Protein AF-A0A853B8Q8-F1 (afdb_monomer_lite)

pLDDT: mean 81.69, std 12.28, range [50.69, 94.0]

Sequence (70 aa):
MLSHRHDDLVTSVSASLAGEFGDAVATSEIDRVVRAALRDLDGRVVSEAVTEMLHSLARHRLRRLVAAHD

Structure (mmCIF, N/CA/C/O backbone):
data_AF-A0A853B8Q8-F1
#
_entry.id   AF-A0A853B8Q8-F1
#
loop_
_atom_site.group_PDB
_atom_site.id
_atom_site.type_symbol
_atom_site.label_atom_id
_atom_site.label_alt_id
_atom_site.label_comp_id
_atom_site.label_asym_id
_atom_site.label_entity_id
_atom_site.label_seq_id
_atom_site.pdbx_PDB_ins_code
_atom_site.Cartn_x
_atom_site.Cartn_y
_atom_site.Cartn_z
_atom_site.occupancy
_atom_site.B_iso_or_equiv
_atom_site.auth_seq_id
_atom_site.auth_comp_id
_atom_site.auth_asym_id
_atom_site.auth_atom_id
_atom_site.pdbx_PDB_model_num
ATOM 1 N N . MET A 1 1 ? -10.819 17.830 5.658 1.00 50.69 1 MET A N 1
ATOM 2 C CA . MET A 1 1 ? -9.385 18.195 5.726 1.00 50.69 1 MET A CA 1
ATOM 3 C C . MET A 1 1 ? -8.455 16.98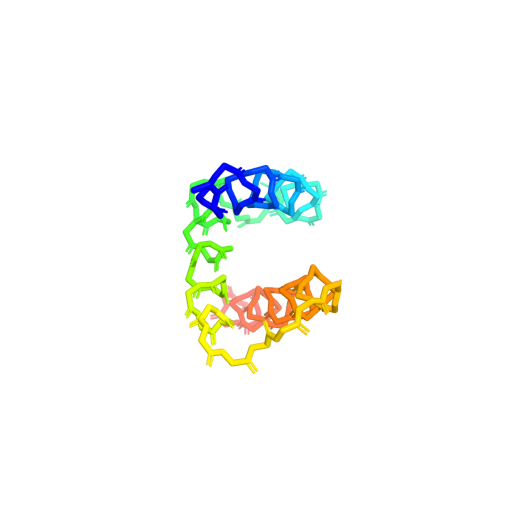4 5.924 1.00 50.69 1 MET A C 1
ATOM 5 O O . MET A 1 1 ? -7.331 17.051 5.457 1.00 50.69 1 MET A O 1
ATOM 9 N N . LEU A 1 2 ? -8.902 15.859 6.516 1.00 59.03 2 LEU A N 1
ATOM 10 C CA . LEU A 1 2 ? -8.088 14.631 6.685 1.00 59.03 2 LEU A CA 1
ATOM 11 C C . LEU A 1 2 ? -7.716 13.904 5.372 1.00 59.03 2 LEU A C 1
ATOM 13 O O . LEU A 1 2 ? -6.657 13.292 5.296 1.00 59.03 2 LEU A O 1
ATOM 17 N N . SER A 1 3 ? -8.543 14.022 4.325 1.00 63.25 3 SER A N 1
ATOM 18 C CA . SER A 1 3 ? -8.372 13.267 3.069 1.00 63.25 3 SER A CA 1
ATOM 19 C C . SER A 1 3 ? -7.077 13.578 2.308 1.00 63.25 3 SER A C 1
ATOM 21 O O . SER A 1 3 ? -6.478 12.665 1.763 1.00 63.25 3 SER A O 1
ATOM 23 N N . HIS A 1 4 ? -6.612 14.834 2.301 1.00 69.19 4 HIS A N 1
ATOM 24 C CA . HIS A 1 4 ? -5.376 15.196 1.586 1.00 69.19 4 HIS A CA 1
ATOM 25 C C . HIS A 1 4 ? -4.132 14.585 2.246 1.00 69.19 4 HIS A C 1
ATOM 27 O O . HIS A 1 4 ? -3.263 14.058 1.565 1.00 69.19 4 HIS A O 1
ATOM 33 N N . ARG A 1 5 ? -4.088 14.554 3.585 1.00 73.19 5 ARG A N 1
ATOM 34 C CA . ARG A 1 5 ? -2.977 13.945 4.333 1.00 73.19 5 ARG A CA 1
ATOM 35 C C . ARG A 1 5 ? -2.878 12.436 4.086 1.00 73.19 5 ARG A C 1
ATOM 37 O O . ARG A 1 5 ? -1.787 11.878 4.104 1.00 73.19 5 ARG A O 1
ATOM 44 N N . HIS A 1 6 ? -4.016 11.775 3.890 1.00 75.88 6 HIS A N 1
ATOM 45 C CA . HIS A 1 6 ? -4.072 10.352 3.562 1.00 75.88 6 HIS A CA 1
ATOM 46 C C . HIS A 1 6 ? -3.557 10.073 2.149 1.00 75.88 6 HIS A C 1
ATOM 48 O O . HIS A 1 6 ? -2.811 9.116 1.969 1.00 75.88 6 HIS A O 1
ATOM 54 N N . ASP A 1 7 ? -3.881 10.923 1.175 1.00 80.06 7 ASP A N 1
ATOM 55 C CA . ASP A 1 7 ? -3.363 10.782 -0.189 1.00 80.06 7 ASP A CA 1
ATOM 56 C C . ASP A 1 7 ? -1.844 11.014 -0.261 1.00 80.06 7 ASP A C 1
ATOM 58 O O . ASP A 1 7 ? -1.137 10.243 -0.917 1.00 80.06 7 ASP A O 1
ATOM 62 N N . ASP A 1 8 ? -1.315 11.989 0.486 1.00 83.19 8 ASP A N 1
ATOM 63 C CA . ASP A 1 8 ? 0.134 12.221 0.589 1.00 83.19 8 ASP A CA 1
ATOM 64 C C . ASP A 1 8 ? 0.858 11.016 1.218 1.00 83.19 8 ASP A C 1
ATOM 66 O O . ASP A 1 8 ? 1.916 10.583 0.753 1.00 83.19 8 ASP A O 1
ATOM 70 N N . LEU A 1 9 ? 0.255 10.423 2.253 1.00 81.56 9 LEU A N 1
ATOM 71 C CA . LEU A 1 9 ? 0.774 9.236 2.932 1.00 81.56 9 LEU A CA 1
ATOM 72 C C . LEU A 1 9 ? 0.762 8.002 2.018 1.00 81.56 9 LEU A C 1
ATOM 74 O O . LEU A 1 9 ? 1.759 7.284 1.946 1.00 81.56 9 LEU A O 1
ATOM 78 N N . VAL A 1 10 ? -0.335 7.774 1.289 1.00 86.00 10 VAL A N 1
ATOM 79 C CA . VAL A 1 10 ? -0.437 6.690 0.298 1.00 86.00 10 VAL A CA 1
ATOM 80 C C . VAL A 1 10 ? 0.626 6.857 -0.776 1.00 86.00 10 VAL A C 1
ATOM 82 O O . VAL A 1 10 ? 1.300 5.885 -1.107 1.00 86.00 10 VAL A O 1
ATOM 85 N N . THR A 1 11 ? 0.813 8.073 -1.286 1.00 88.31 11 THR A N 1
ATOM 86 C CA . THR A 1 11 ? 1.786 8.354 -2.348 1.00 88.31 11 THR A CA 1
ATOM 87 C C . THR A 1 11 ? 3.215 8.080 -1.877 1.00 88.31 11 THR A C 1
ATOM 89 O O . THR A 1 11 ? 3.964 7.378 -2.554 1.00 88.31 11 THR A O 1
ATOM 92 N N . SER A 1 12 ? 3.576 8.557 -0.682 1.00 88.31 12 SER A N 1
ATOM 93 C CA . SER A 1 12 ? 4.904 8.345 -0.094 1.00 88.31 12 SER A CA 1
ATOM 94 C C . SER A 1 12 ? 5.208 6.859 0.153 1.00 88.31 12 SER A C 1
ATOM 96 O O . SER A 1 12 ? 6.242 6.343 -0.279 1.00 88.31 12 SER A O 1
ATOM 98 N N . VAL A 1 13 ? 4.275 6.132 0.779 1.00 89.12 13 VAL A N 1
ATOM 99 C CA . VAL A 1 13 ? 4.455 4.702 1.087 1.00 89.12 13 VAL A CA 1
ATOM 100 C C . VAL A 1 13 ? 4.480 3.854 -0.185 1.00 89.12 13 VAL A C 1
ATOM 102 O O . VAL A 1 13 ? 5.288 2.931 -0.287 1.00 89.12 13 VAL A O 1
ATOM 105 N N . SER A 1 14 ? 3.650 4.179 -1.179 1.00 91.44 14 SER A N 1
ATOM 106 C CA . SER A 1 14 ? 3.624 3.447 -2.452 1.00 91.44 14 SER A CA 1
ATOM 107 C C . SER A 1 14 ? 4.918 3.644 -3.239 1.00 91.44 14 SER A C 1
ATOM 109 O O . SER A 1 14 ? 5.443 2.673 -3.774 1.00 91.44 14 SER A O 1
ATOM 111 N N . ALA A 1 15 ? 5.494 4.853 -3.241 1.00 91.31 15 ALA A N 1
ATOM 112 C CA . ALA A 1 15 ? 6.789 5.112 -3.871 1.00 91.31 15 ALA A CA 1
ATOM 113 C C . ALA A 1 15 ? 7.930 4.327 -3.201 1.00 91.31 15 ALA A C 1
ATOM 115 O O . ALA A 1 15 ? 8.752 3.724 -3.891 1.00 91.31 15 ALA A O 1
ATOM 116 N N . SER A 1 16 ? 7.955 4.271 -1.865 1.00 91.19 16 SER A N 1
ATOM 117 C CA . SER A 1 16 ? 8.964 3.486 -1.145 1.00 91.19 16 SER A CA 1
ATOM 118 C C . SER A 1 16 ? 8.829 1.985 -1.416 1.00 91.19 16 SER A C 1
ATOM 120 O O . SER A 1 16 ? 9.830 1.310 -1.645 1.00 91.19 16 SER A O 1
ATOM 122 N N . LEU A 1 17 ? 7.603 1.452 -1.419 1.00 91.75 17 LEU A N 1
ATOM 123 C CA . LEU A 1 17 ? 7.358 0.034 -1.697 1.00 91.75 17 LEU A CA 1
ATOM 124 C C . LEU A 1 17 ? 7.600 -0.318 -3.165 1.00 91.75 17 LEU A C 1
ATOM 126 O O . LEU A 1 17 ? 8.059 -1.418 -3.447 1.00 91.75 17 LEU A O 1
ATOM 130 N N . ALA A 1 18 ? 7.352 0.601 -4.097 1.00 92.38 18 ALA A N 1
ATOM 131 C CA . ALA A 1 18 ? 7.725 0.421 -5.496 1.00 92.38 18 ALA A CA 1
ATOM 132 C C . ALA A 1 18 ? 9.248 0.305 -5.668 1.00 92.38 18 ALA A C 1
ATOM 134 O O . ALA A 1 18 ? 9.696 -0.466 -6.509 1.00 92.38 18 ALA A O 1
ATOM 135 N N . GLY A 1 19 ? 10.045 0.991 -4.841 1.00 90.69 19 GLY A N 1
ATOM 136 C CA . GLY A 1 19 ? 11.500 0.813 -4.813 1.00 90.69 19 GLY A CA 1
ATOM 137 C C . GLY A 1 19 ? 11.965 -0.546 -4.270 1.00 90.69 19 GLY A C 1
ATOM 138 O O . GLY A 1 19 ? 13.005 -1.034 -4.694 1.00 90.69 19 GLY A O 1
ATOM 139 N N . GLU A 1 20 ? 11.215 -1.169 -3.349 1.00 89.88 20 GLU A N 1
ATOM 140 C CA . GLU A 1 20 ? 11.563 -2.480 -2.756 1.00 89.88 20 GLU A CA 1
ATOM 141 C C . GLU A 1 20 ? 10.987 -3.661 -3.559 1.00 89.88 20 GLU A C 1
ATOM 143 O O . GLU A 1 20 ? 11.601 -4.722 -3.621 1.00 89.88 20 GLU A O 1
ATOM 148 N N . PHE A 1 21 ? 9.811 -3.493 -4.171 1.00 90.56 21 PHE A N 1
ATOM 149 C CA . PHE A 1 21 ? 9.034 -4.584 -4.771 1.00 90.56 21 PHE A CA 1
ATOM 150 C C . PHE A 1 21 ? 8.701 -4.388 -6.252 1.00 90.56 21 PHE A C 1
ATOM 152 O O . PHE A 1 21 ? 8.090 -5.277 -6.839 1.00 90.56 21 PHE A O 1
ATOM 159 N N . GLY A 1 22 ? 9.074 -3.264 -6.868 1.00 87.00 22 GLY A N 1
ATOM 160 C CA . GLY A 1 22 ? 8.672 -2.921 -8.238 1.00 87.00 22 GLY A CA 1
ATOM 161 C C . GLY A 1 22 ? 9.122 -3.919 -9.307 1.00 87.00 22 GLY A C 1
ATOM 162 O O . GLY A 1 22 ? 8.456 -4.043 -10.331 1.00 87.00 22 GLY A O 1
ATOM 163 N N . ASP A 1 23 ? 10.189 -4.678 -9.046 1.00 91.31 23 ASP A N 1
ATOM 164 C CA . ASP A 1 23 ? 10.678 -5.724 -9.953 1.00 91.31 23 ASP A CA 1
ATOM 165 C C . ASP A 1 23 ? 9.807 -6.995 -9.937 1.00 91.31 23 ASP A C 1
ATOM 167 O O . ASP A 1 23 ? 9.830 -7.777 -10.885 1.00 91.31 23 ASP A O 1
ATOM 171 N N . ALA A 1 24 ? 9.032 -7.208 -8.869 1.00 90.31 24 ALA A N 1
ATOM 172 C CA . ALA A 1 24 ? 8.221 -8.410 -8.657 1.00 90.31 24 ALA A CA 1
ATOM 173 C C . ALA A 1 24 ? 6.710 -8.131 -8.638 1.00 90.31 24 ALA A C 1
ATOM 175 O O . ALA A 1 24 ? 5.905 -9.032 -8.871 1.00 90.31 24 ALA A O 1
ATOM 176 N N . VAL A 1 25 ? 6.305 -6.896 -8.335 1.00 90.88 25 VAL A N 1
ATOM 177 C CA . VAL A 1 25 ? 4.908 -6.513 -8.132 1.00 90.88 25 VAL A CA 1
ATOM 178 C C . VAL A 1 25 ? 4.617 -5.240 -8.916 1.00 90.88 25 VAL A C 1
ATOM 180 O O . VAL A 1 25 ? 5.285 -4.221 -8.753 1.00 90.88 25 VAL A O 1
ATOM 183 N N . ALA A 1 26 ? 3.572 -5.282 -9.744 1.00 90.81 26 ALA A N 1
ATOM 184 C CA . ALA A 1 26 ? 3.139 -4.121 -10.508 1.00 90.81 26 ALA A CA 1
ATOM 185 C C . ALA A 1 26 ? 2.760 -2.954 -9.580 1.00 90.81 26 ALA A C 1
ATOM 187 O O . ALA A 1 26 ? 2.071 -3.137 -8.575 1.00 90.81 26 ALA A O 1
ATOM 188 N N . THR A 1 27 ? 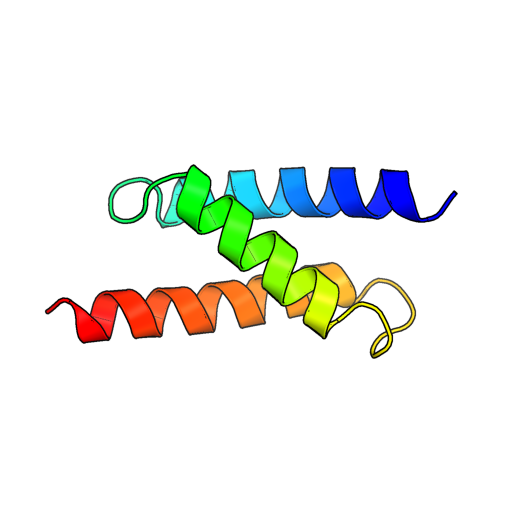3.136 -1.731 -9.957 1.00 86.50 27 THR A N 1
ATOM 189 C CA . THR A 1 27 ? 2.872 -0.517 -9.166 1.00 86.50 27 THR A CA 1
ATOM 190 C C . THR A 1 27 ? 1.386 -0.328 -8.840 1.00 86.50 27 THR A C 1
ATOM 192 O O . THR A 1 27 ? 1.048 0.110 -7.745 1.00 86.50 27 THR A O 1
ATOM 195 N N . SER A 1 28 ? 0.480 -0.723 -9.740 1.00 87.44 28 SER A N 1
ATOM 196 C CA . SER A 1 28 ? -0.972 -0.690 -9.508 1.00 87.44 28 SER A CA 1
ATOM 197 C C . SER A 1 28 ? -1.436 -1.641 -8.396 1.00 87.44 28 SER A C 1
ATOM 199 O O . SER A 1 28 ? -2.366 -1.320 -7.653 1.00 87.44 28 SER A O 1
ATOM 201 N N . GLU A 1 29 ? -0.788 -2.799 -8.257 1.00 89.81 29 GLU A N 1
ATOM 202 C CA . GLU A 1 29 ? -1.048 -3.777 -7.196 1.00 89.81 29 GLU A CA 1
ATOM 203 C C . GLU A 1 29 ? -0.520 -3.250 -5.849 1.00 89.81 29 GLU A C 1
ATOM 205 O O . GLU A 1 29 ? -1.211 -3.338 -4.833 1.00 89.81 29 GLU A O 1
ATOM 210 N N . ILE A 1 30 ? 0.657 -2.611 -5.855 1.00 89.56 30 ILE A N 1
ATOM 211 C CA . ILE A 1 30 ? 1.247 -1.940 -4.683 1.00 89.56 30 ILE A CA 1
ATOM 212 C C . ILE A 1 30 ? 0.300 -0.851 -4.163 1.00 89.56 30 ILE A C 1
ATOM 214 O O . ILE A 1 30 ? -0.087 -0.880 -2.993 1.00 89.56 30 ILE A O 1
ATOM 218 N N . ASP A 1 31 ? -0.160 0.044 -5.038 1.00 89.25 31 ASP A N 1
ATOM 219 C CA . ASP A 1 31 ? -1.118 1.107 -4.709 1.00 89.25 31 ASP A CA 1
ATOM 220 C C . ASP A 1 31 ? -2.407 0.549 -4.084 1.00 89.25 31 ASP A C 1
ATOM 222 O O . ASP A 1 31 ? -2.943 1.079 -3.101 1.00 89.25 31 ASP A O 1
ATOM 226 N N . ARG A 1 32 ? -2.915 -0.558 -4.637 1.00 91.44 32 ARG A N 1
ATOM 227 C CA . ARG A 1 32 ? -4.122 -1.227 -4.141 1.00 91.44 32 ARG A CA 1
ATOM 228 C C . ARG A 1 32 ? -3.922 -1.776 -2.729 1.00 91.44 32 ARG A C 1
ATOM 230 O O . ARG A 1 32 ? -4.810 -1.607 -1.885 1.00 91.44 32 ARG A O 1
ATOM 237 N N . VAL A 1 33 ? -2.777 -2.407 -2.465 1.00 92.62 33 VAL A N 1
ATOM 238 C CA . VAL A 1 33 ? -2.418 -2.957 -1.148 1.00 92.62 33 VAL A CA 1
ATOM 239 C C . VAL A 1 33 ? -2.245 -1.843 -0.116 1.00 92.62 33 VAL A C 1
ATOM 241 O O . VAL A 1 33 ? -2.790 -1.955 0.984 1.00 92.62 33 VAL A O 1
ATOM 244 N N . VAL A 1 34 ? -1.564 -0.750 -0.470 1.00 90.62 34 VAL A N 1
ATOM 245 C CA . VAL A 1 34 ? -1.352 0.404 0.420 1.00 90.62 34 VAL A CA 1
ATOM 246 C C . VAL A 1 34 ? -2.680 1.056 0.799 1.00 90.62 34 VAL A C 1
ATOM 248 O O . VAL A 1 34 ? -2.947 1.267 1.981 1.00 90.62 34 VAL A O 1
ATOM 251 N N . ARG A 1 35 ? -3.578 1.295 -0.164 1.00 88.81 35 ARG A N 1
ATOM 252 C CA . ARG A 1 35 ? -4.912 1.861 0.120 1.00 88.81 35 ARG A CA 1
ATOM 253 C C . ARG A 1 35 ? -5.781 0.928 0.963 1.00 88.81 35 ARG A C 1
ATOM 255 O O . ARG A 1 35 ? -6.572 1.403 1.774 1.00 88.81 35 ARG A O 1
ATOM 262 N N . ALA A 1 36 ? -5.668 -0.389 0.776 1.00 88.88 36 ALA A N 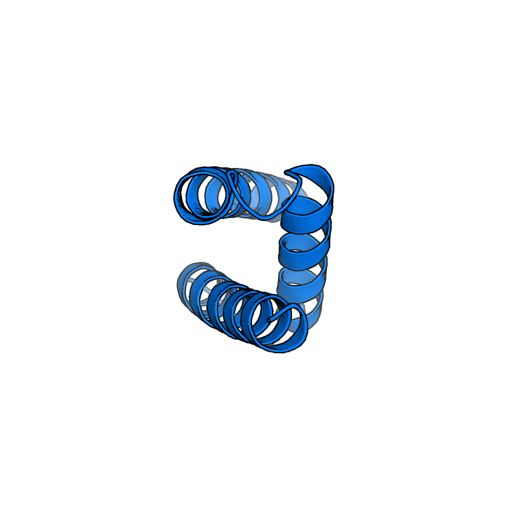1
ATOM 263 C CA . ALA A 1 36 ? -6.373 -1.360 1.612 1.00 88.88 36 ALA A CA 1
ATOM 264 C C . ALA A 1 36 ? -5.860 -1.341 3.054 1.00 88.88 36 ALA A C 1
ATOM 266 O O . ALA A 1 36 ? -6.658 -1.265 3.981 1.00 88.88 36 ALA A O 1
ATOM 267 N N . ALA A 1 37 ? -4.542 -1.330 3.239 1.00 86.81 37 ALA A N 1
ATOM 268 C CA . ALA A 1 37 ? -3.940 -1.257 4.561 1.00 86.81 37 ALA A CA 1
ATOM 269 C C . ALA A 1 37 ? -4.221 0.089 5.257 1.00 86.81 37 ALA A C 1
ATOM 271 O O . ALA A 1 37 ? -4.457 0.101 6.461 1.00 86.81 37 ALA A O 1
ATOM 272 N N . LEU A 1 38 ? -4.298 1.203 4.518 1.00 83.81 38 LEU A N 1
ATOM 273 C CA . LEU A 1 38 ? -4.727 2.480 5.087 1.00 83.81 38 LEU A CA 1
ATOM 274 C C . LEU A 1 38 ? -6.176 2.417 5.584 1.00 83.81 38 LEU A C 1
ATOM 276 O O . LEU A 1 38 ? -6.433 2.856 6.694 1.00 83.81 38 LEU A O 1
ATOM 280 N N . ARG A 1 39 ? -7.110 1.832 4.822 1.00 83.88 39 ARG A N 1
ATOM 281 C CA . ARG A 1 39 ? -8.504 1.649 5.275 1.00 83.88 39 ARG A CA 1
ATOM 282 C C . ARG A 1 39 ? -8.625 0.741 6.498 1.00 83.88 39 ARG A C 1
ATOM 284 O O . ARG A 1 39 ? -9.505 0.958 7.318 1.00 83.88 39 ARG A O 1
ATOM 291 N N . ASP A 1 40 ? -7.751 -0.255 6.625 1.00 81.19 40 ASP A N 1
ATOM 292 C CA . ASP A 1 40 ? -7.709 -1.124 7.808 1.00 81.19 40 ASP A CA 1
ATOM 293 C C . ASP A 1 40 ? -7.248 -0.359 9.070 1.00 81.19 40 ASP A C 1
ATOM 295 O O . ASP A 1 40 ? -7.590 -0.738 10.195 1.00 81.19 40 ASP A O 1
ATOM 299 N N . LEU A 1 41 ? -6.461 0.708 8.882 1.00 75.50 41 LEU A N 1
ATOM 300 C CA . LEU A 1 41 ? -5.952 1.590 9.937 1.00 75.50 41 LEU A CA 1
ATOM 301 C C . LEU A 1 41 ? -6.868 2.794 10.200 1.00 75.50 41 LEU A C 1
ATOM 303 O O . LEU A 1 41 ? -6.925 3.279 11.334 1.00 75.50 41 LEU A O 1
ATOM 307 N N . ASP A 1 42 ? -7.590 3.253 9.177 1.00 68.25 42 ASP A N 1
ATOM 308 C CA . ASP A 1 42 ? -8.563 4.338 9.248 1.00 68.25 42 ASP A CA 1
ATOM 309 C C . ASP A 1 42 ? -9.742 3.885 10.125 1.00 68.25 42 ASP A C 1
ATOM 311 O O . ASP A 1 42 ? -10.518 2.998 9.776 1.00 68.25 42 ASP A O 1
ATOM 315 N N . GLY A 1 43 ? -9.805 4.430 11.341 1.00 63.16 43 GLY A N 1
ATOM 316 C CA . GLY A 1 43 ? -10.734 4.011 12.397 1.00 63.16 43 GLY A CA 1
ATOM 317 C C . GLY A 1 43 ? -10.111 3.214 13.552 1.00 63.16 43 GLY A C 1
ATOM 318 O O . GLY A 1 43 ? -10.782 3.028 14.565 1.00 63.16 43 GLY A O 1
ATOM 319 N N . ARG A 1 44 ? -8.839 2.784 13.464 1.00 58.75 44 ARG A N 1
ATOM 320 C CA . ARG A 1 44 ? -8.133 2.088 14.563 1.00 58.75 44 ARG A CA 1
ATOM 321 C C . ARG A 1 44 ? -7.017 2.885 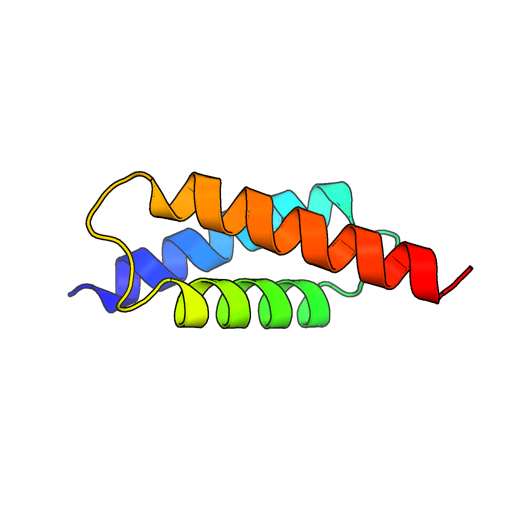15.240 1.00 58.75 44 ARG A C 1
ATOM 323 O O . ARG A 1 44 ? -6.659 2.522 16.357 1.00 58.75 44 ARG A O 1
ATOM 330 N N . VAL A 1 45 ? -6.451 3.929 14.624 1.00 52.78 45 VAL A N 1
ATOM 331 C CA . VAL A 1 45 ? -5.252 4.592 15.179 1.00 52.78 45 VAL A CA 1
ATOM 332 C C . VAL A 1 45 ? -5.292 6.116 15.033 1.00 52.78 45 VAL A C 1
ATOM 334 O O . VAL A 1 45 ? -5.355 6.663 13.935 1.00 52.78 45 VAL A O 1
ATOM 337 N N . VAL A 1 46 ? -5.213 6.796 16.179 1.00 55.56 46 VAL A N 1
ATOM 338 C CA . VAL A 1 46 ? -5.000 8.240 16.323 1.0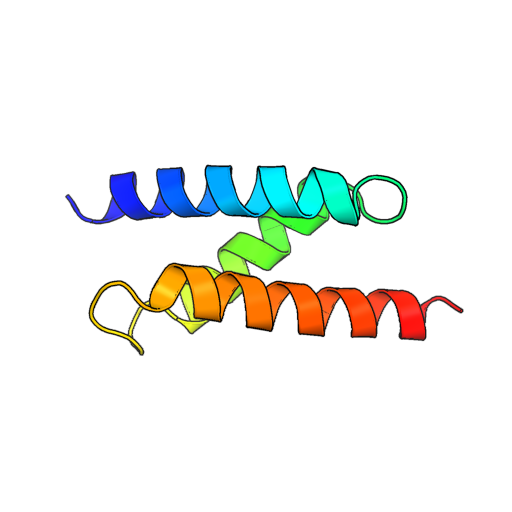0 55.56 46 VAL A CA 1
ATOM 339 C C . VAL A 1 46 ? -3.495 8.523 16.283 1.00 55.56 46 VAL A C 1
ATOM 341 O O . VAL A 1 46 ? -2.762 8.025 17.125 1.00 55.56 46 VAL A O 1
ATOM 344 N N . SER A 1 47 ? -3.086 9.382 15.346 1.00 61.25 47 SER A N 1
ATOM 345 C CA . SER A 1 47 ? -1.826 10.145 15.302 1.00 61.25 47 SER A CA 1
ATOM 346 C C . SER A 1 47 ? -0.489 9.387 15.158 1.00 61.25 47 SER A C 1
ATOM 348 O O . SER A 1 47 ? -0.146 8.493 15.919 1.00 61.25 47 SER A O 1
ATOM 350 N N . GLU A 1 48 ? 0.293 9.846 14.173 1.00 57.09 48 GLU A N 1
ATOM 351 C CA . GLU A 1 48 ? 1.741 9.664 13.928 1.00 57.09 48 GLU A CA 1
ATOM 352 C C . GLU A 1 48 ? 2.301 8.242 13.713 1.00 57.09 48 GLU A C 1
ATOM 354 O O . GLU A 1 48 ? 3.095 8.052 12.797 1.00 57.09 48 GLU A O 1
ATOM 359 N N . ALA A 1 49 ? 1.830 7.216 14.424 1.00 68.12 49 ALA A N 1
ATOM 360 C CA . ALA A 1 49 ? 2.282 5.828 14.246 1.00 68.12 49 ALA A CA 1
ATOM 361 C C . ALA A 1 49 ? 1.669 5.116 13.020 1.00 68.12 49 ALA A C 1
ATOM 363 O O . ALA A 1 49 ? 2.060 3.999 12.678 1.00 68.12 49 ALA A O 1
ATOM 364 N N . VAL A 1 50 ? 0.708 5.754 12.343 1.00 71.19 50 VAL A N 1
ATOM 365 C CA . VAL A 1 50 ? -0.026 5.175 11.205 1.00 71.19 50 VAL A CA 1
ATOM 366 C C . VAL A 1 50 ? 0.904 4.873 10.030 1.00 71.19 50 VAL A C 1
ATOM 368 O O . VAL A 1 50 ? 0.739 3.836 9.399 1.00 71.19 50 VAL A O 1
ATOM 371 N N . THR A 1 51 ? 1.906 5.717 9.763 1.00 72.56 51 THR A N 1
ATOM 372 C CA . THR A 1 51 ? 2.864 5.507 8.662 1.00 72.56 51 THR A CA 1
ATOM 373 C C . THR A 1 51 ? 3.695 4.244 8.872 1.00 72.56 51 THR A C 1
ATOM 375 O O . THR A 1 51 ? 3.757 3.390 7.991 1.00 72.56 51 THR A O 1
ATOM 378 N N . GLU A 1 52 ? 4.279 4.088 10.060 1.00 80.38 52 GLU A N 1
ATOM 379 C CA . GLU A 1 52 ? 5.109 2.929 10.407 1.00 80.38 52 GLU A CA 1
ATOM 380 C C . GLU A 1 52 ? 4.282 1.639 10.450 1.00 80.38 52 GLU A C 1
ATOM 382 O O . GLU A 1 52 ? 4.691 0.597 9.931 1.00 80.38 52 GLU A O 1
ATOM 387 N N . MET A 1 53 ? 3.070 1.706 11.010 1.00 87.06 53 MET A N 1
ATOM 388 C CA . MET A 1 53 ? 2.156 0.564 11.033 1.00 87.06 53 MET A CA 1
ATOM 389 C C . MET A 1 53 ? 1.695 0.172 9.626 1.00 87.06 53 MET A C 1
ATOM 391 O O . MET A 1 53 ? 1.641 -1.020 9.314 1.00 87.06 53 MET A O 1
ATOM 395 N N . LEU A 1 54 ? 1.408 1.152 8.765 1.00 83.62 54 LEU A N 1
ATOM 396 C CA . LEU A 1 54 ? 1.050 0.927 7.367 1.00 83.62 54 LEU A CA 1
ATOM 397 C C . LEU A 1 54 ? 2.202 0.266 6.614 1.00 83.62 54 LEU A C 1
ATOM 399 O O . LEU A 1 54 ? 1.993 -0.743 5.939 1.00 83.62 54 LEU A O 1
ATOM 403 N N . HIS A 1 55 ? 3.416 0.790 6.781 1.00 85.31 55 HIS A N 1
ATOM 404 C CA . HIS A 1 55 ? 4.605 0.238 6.152 1.00 85.31 55 HIS A CA 1
ATOM 405 C C . HIS A 1 55 ? 4.853 -1.208 6.606 1.00 85.31 55 HIS A C 1
ATOM 407 O O . HIS A 1 55 ? 5.079 -2.088 5.771 1.00 85.31 55 HIS A O 1
ATOM 413 N N . SER A 1 56 ? 4.777 -1.480 7.911 1.00 89.81 56 SER A N 1
ATOM 414 C CA . SER A 1 56 ? 4.988 -2.820 8.470 1.00 89.81 56 SER A CA 1
ATOM 415 C C . SER A 1 56 ? 3.943 -3.825 7.966 1.00 89.81 56 SER A C 1
ATOM 417 O O . SER A 1 56 ? 4.291 -4.916 7.500 1.00 89.81 56 SER A O 1
ATOM 419 N N . LEU A 1 57 ? 2.660 -3.443 7.968 1.00 88.44 57 LEU A N 1
ATOM 420 C CA . LEU A 1 57 ? 1.568 -4.307 7.519 1.00 88.44 57 LEU A CA 1
ATOM 421 C C . LEU A 1 57 ? 1.632 -4.589 6.012 1.00 88.44 57 LEU A C 1
ATOM 423 O O . LEU A 1 57 ? 1.474 -5.741 5.596 1.00 88.44 57 LEU A O 1
ATOM 427 N N . ALA A 1 58 ? 1.887 -3.564 5.195 1.00 92.06 58 ALA A N 1
ATOM 428 C CA . ALA A 1 58 ? 2.031 -3.716 3.749 1.00 92.06 58 ALA A CA 1
ATOM 429 C C . ALA A 1 58 ? 3.208 -4.640 3.409 1.00 92.06 58 ALA A C 1
ATOM 431 O O . ALA A 1 58 ? 3.050 -5.595 2.646 1.00 92.06 58 ALA A O 1
ATOM 432 N N . ARG A 1 59 ? 4.356 -4.439 4.066 1.00 91.69 59 ARG A N 1
ATOM 433 C CA . ARG A 1 59 ? 5.548 -5.274 3.886 1.00 91.69 59 ARG A CA 1
ATOM 434 C C . ARG A 1 59 ? 5.297 -6.738 4.240 1.00 91.69 59 ARG A C 1
ATOM 436 O O . ARG A 1 59 ? 5.715 -7.635 3.510 1.00 91.69 59 ARG A O 1
ATOM 443 N N . HIS A 1 60 ? 4.595 -6.999 5.343 1.00 94.00 60 HIS A N 1
ATOM 444 C CA . HIS A 1 60 ? 4.242 -8.361 5.740 1.00 94.00 60 HIS A CA 1
ATOM 445 C C . HIS A 1 60 ? 3.349 -9.055 4.697 1.00 94.00 60 HIS A C 1
ATOM 447 O O . HIS A 1 60 ? 3.583 -10.217 4.357 1.00 94.00 60 HIS A O 1
ATOM 453 N N . ARG A 1 61 ? 2.349 -8.346 4.154 1.00 91.81 61 ARG A N 1
ATOM 454 C CA . ARG A 1 61 ? 1.445 -8.879 3.120 1.00 91.81 61 ARG A CA 1
ATOM 455 C C . ARG A 1 61 ? 2.179 -9.185 1.812 1.00 91.81 61 ARG A C 1
ATOM 457 O O . ARG A 1 61 ? 1.966 -10.255 1.251 1.00 91.81 61 ARG A O 1
ATOM 464 N N . LEU A 1 62 ? 3.076 -8.303 1.370 1.00 92.94 62 LEU A N 1
ATOM 465 C CA . LEU A 1 62 ? 3.861 -8.503 0.146 1.00 92.94 62 LEU A CA 1
ATOM 466 C C . LEU A 1 62 ? 4.796 -9.712 0.251 1.00 92.94 62 LEU A C 1
ATOM 468 O O . LEU A 1 62 ? 4.817 -10.545 -0.650 1.00 92.94 62 LEU A O 1
ATOM 472 N N . ARG A 1 63 ? 5.483 -9.892 1.387 1.00 93.00 63 ARG A N 1
ATOM 473 C CA . ARG A 1 63 ? 6.309 -11.091 1.624 1.00 93.00 63 ARG A CA 1
ATOM 474 C C . ARG A 1 63 ? 5.513 -12.388 1.519 1.00 93.00 63 ARG A C 1
ATOM 476 O O . ARG A 1 63 ? 6.009 -13.371 0.983 1.00 93.00 63 ARG A O 1
ATOM 483 N N . ARG A 1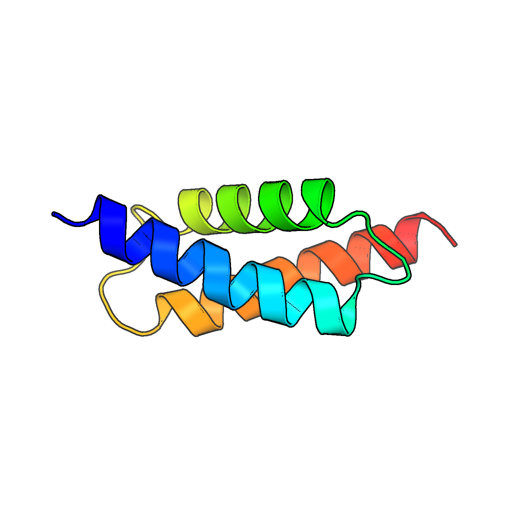 64 ? 4.279 -12.390 2.026 1.00 92.62 64 ARG A N 1
ATOM 484 C CA . ARG A 1 64 ? 3.391 -13.552 1.930 1.00 92.62 64 ARG A CA 1
ATOM 485 C C . ARG A 1 64 ? 2.928 -13.838 0.505 1.00 92.62 64 ARG A C 1
ATOM 487 O O . ARG A 1 64 ? 2.733 -15.003 0.192 1.00 92.62 64 ARG A O 1
ATOM 494 N N . LEU A 1 65 ? 2.726 -12.809 -0.317 1.00 92.31 65 LEU A N 1
ATOM 495 C CA . LEU A 1 65 ? 2.372 -12.983 -1.726 1.00 92.31 65 LEU A CA 1
ATOM 496 C C . LEU A 1 65 ? 3.542 -13.578 -2.509 1.00 92.31 65 LEU A C 1
ATOM 498 O O . LEU A 1 65 ? 3.350 -14.570 -3.196 1.00 92.31 65 LEU A O 1
ATOM 502 N N . VAL A 1 66 ? 4.753 -13.043 -2.336 1.00 90.12 66 VAL A N 1
ATOM 503 C CA . VAL A 1 66 ? 5.961 -13.585 -2.981 1.00 90.12 66 VAL A CA 1
ATOM 504 C C . VAL A 1 66 ? 6.171 -15.053 -2.602 1.00 90.12 66 VAL A C 1
ATOM 506 O O . VAL A 1 66 ? 6.319 -15.891 -3.477 1.00 90.12 66 VAL A O 1
ATOM 509 N N . ALA A 1 67 ? 6.065 -15.387 -1.313 1.00 82.81 67 ALA A N 1
ATOM 510 C CA . ALA A 1 67 ? 6.198 -16.766 -0.838 1.00 82.81 67 ALA A CA 1
ATOM 511 C C . ALA A 1 67 ? 5.076 -17.719 -1.301 1.00 82.81 67 ALA A C 1
ATOM 513 O O . ALA A 1 67 ? 5.181 -18.919 -1.080 1.00 82.81 67 ALA A O 1
ATOM 514 N N . ALA A 1 68 ? 3.983 -17.201 -1.866 1.00 75.62 68 ALA A N 1
ATOM 515 C CA . ALA A 1 68 ? 2.894 -18.001 -2.428 1.00 75.62 68 ALA A CA 1
ATOM 516 C C . ALA A 1 68 ? 3.011 -18.184 -3.955 1.00 75.62 68 ALA A C 1
ATOM 518 O O . ALA A 1 68 ? 2.199 -18.905 -4.534 1.00 75.62 68 ALA A O 1
ATOM 519 N N . HIS A 1 69 ? 3.974 -17.512 -4.594 1.00 60.06 69 HIS A N 1
ATOM 520 C CA . HIS A 1 69 ? 4.235 -17.556 -6.035 1.00 60.06 69 HIS A CA 1
ATOM 521 C C . HIS A 1 69 ? 5.560 -18.267 -6.400 1.00 60.06 69 HIS A C 1
ATOM 523 O O . HIS A 1 69 ? 5.887 -18.321 -7.585 1.00 60.06 69 HIS A O 1
ATOM 529 N N . ASP A 1 70 ? 6.268 -18.822 -5.407 1.00 52.19 70 ASP A N 1
ATOM 530 C CA . ASP A 1 70 ? 7.402 -19.767 -5.509 1.00 52.19 70 ASP A CA 1
ATOM 531 C C . ASP A 1 70 ? 6.903 -21.201 -5.237 1.00 52.19 70 ASP A C 1
ATOM 533 O O . ASP A 1 70 ? 7.324 -22.142 -5.947 1.00 52.19 70 ASP A O 1
#

Organism: NCBI:txid860233

Foldseek 3Di:
DVVVVLVVLLVVLLVVVCVVCVVPDPSVVSSVLLVVLLVVCVVPDDDDCSSVSSNVVSVVVVVVVVVVVD

Radius of gyration: 12.12 Å; chains: 1; bounding box: 22×38×27 Å

Secondary structure (DSSP, 8-state):
-HHHHHHHHHHHHHHHHHHHHTTTS-HHHHHHHHHHHHHHHTTT--SSTHHHHHHHHHHHHHHHHHTT--